Protein AF-A0A3E3E4Q3-F1 (afdb_monomer_lite)

Secondary structure (DSSP, 8-state):
--HHHHHHHHHHHHHHHHHHHHHTTTT--S--SHHHHHHHHHHHHHHHHHHHHHHHHS--------THHHHHTT-

Radius of gyration: 20.21 Å; chains: 1; bounding box: 37×28×60 Å

InterPro domains:
  IPR002559 Transposase IS4-like domain [PF01609] (5-50)
  IPR012337 Ribonuclease H-like superfamily [SSF53098] (5-62)

pLDDT: mean 79.53, std 13.25, range [43.06, 95.44]

Structure (mmCIF, N/CA/C/O backbone):
data_AF-A0A3E3E4Q3-F1
#
_entry.id   AF-A0A3E3E4Q3-F1
#
loop_
_atom_site.group_PDB
_atom_site.id
_atom_site.type_symbol
_atom_site.label_atom_id
_atom_site.label_alt_id
_atom_site.label_comp_id
_atom_site.label_asym_id
_atom_site.label_entity_id
_atom_site.label_seq_id
_atom_site.pdbx_PDB_ins_code
_atom_site.Cartn_x
_atom_site.Cartn_y
_atom_site.Cartn_z
_atom_site.occupancy
_atom_site.B_iso_or_equiv
_atom_site.auth_seq_id
_atom_site.auth_comp_id
_atom_site.auth_asym_id
_atom_site.auth_atom_id
_atom_site.pdbx_PDB_model_num
ATOM 1 N N . MET A 1 1 ? -21.821 14.602 -10.215 1.00 60.38 1 MET A N 1
ATOM 2 C CA . MET A 1 1 ? -21.072 14.182 -9.004 1.00 60.38 1 MET A CA 1
ATOM 3 C C . MET A 1 1 ? -20.441 15.430 -8.388 1.00 60.38 1 MET A C 1
ATOM 5 O O . MET A 1 1 ? -19.906 16.223 -9.145 1.00 60.38 1 MET A O 1
ATOM 9 N N . ASN A 1 2 ? -20.578 15.668 -7.077 1.00 84.38 2 ASN A N 1
ATOM 10 C CA . ASN A 1 2 ? -20.128 16.913 -6.426 1.00 84.38 2 ASN A CA 1
ATOM 11 C C . ASN A 1 2 ? -18.583 17.023 -6.441 1.00 84.38 2 ASN A C 1
ATOM 13 O O . ASN A 1 2 ? -17.902 16.025 -6.192 1.00 84.38 2 ASN A O 1
ATOM 17 N 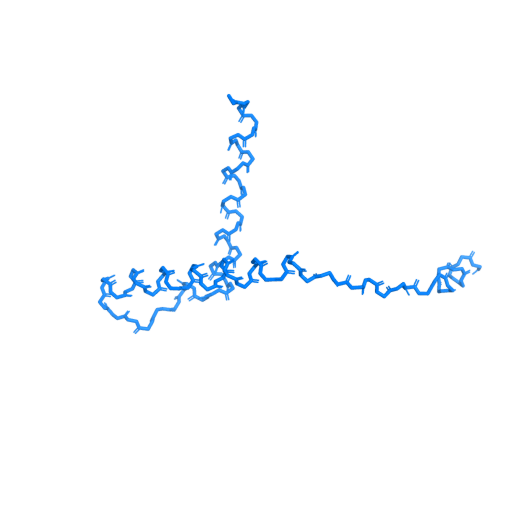N . SER A 1 3 ? -18.037 18.211 -6.716 1.00 82.25 3 SER A N 1
ATOM 18 C CA . SER A 1 3 ? -16.593 18.492 -6.798 1.00 82.25 3 SER A CA 1
ATOM 19 C C . SER A 1 3 ? -15.829 18.089 -5.528 1.00 82.25 3 SER A C 1
ATOM 21 O O . SER A 1 3 ? -14.723 17.553 -5.611 1.00 82.25 3 SER A O 1
ATOM 23 N N . GLN A 1 4 ? -16.450 18.224 -4.354 1.00 85.12 4 GLN A N 1
ATOM 24 C CA . GLN A 1 4 ? -15.856 17.822 -3.072 1.00 85.12 4 GLN A CA 1
ATOM 25 C C . GLN A 1 4 ? -15.639 16.303 -2.955 1.00 85.12 4 GLN A C 1
ATOM 27 O O . GLN A 1 4 ? -14.642 15.861 -2.383 1.00 85.12 4 GLN A O 1
ATOM 32 N N . LYS A 1 5 ? -16.535 15.484 -3.532 1.00 89.00 5 LYS A N 1
ATOM 33 C CA . LYS A 1 5 ? -16.382 14.016 -3.534 1.00 89.00 5 LYS A CA 1
ATOM 34 C C . LYS A 1 5 ? -15.173 13.589 -4.361 1.00 89.00 5 LYS A C 1
ATOM 36 O O . LYS A 1 5 ? -14.409 12.741 -3.916 1.00 89.00 5 LYS A O 1
ATOM 41 N N . ILE A 1 6 ? -14.981 14.203 -5.527 1.00 89.50 6 ILE A N 1
ATOM 42 C CA . ILE A 1 6 ? -13.853 13.900 -6.420 1.00 89.50 6 ILE A CA 1
ATOM 43 C C . ILE A 1 6 ? -12.527 14.250 -5.734 1.00 89.50 6 ILE A C 1
ATOM 45 O O . ILE A 1 6 ? -11.594 13.448 -5.744 1.00 89.50 6 ILE A O 1
ATOM 49 N N . TYR A 1 7 ? -12.462 15.409 -5.071 1.00 91.25 7 TYR A N 1
ATOM 50 C CA . TYR A 1 7 ? -11.273 15.819 -4.327 1.00 91.25 7 TYR A CA 1
ATOM 51 C C . TYR A 1 7 ? -10.944 14.859 -3.176 1.00 91.25 7 TYR A C 1
ATOM 53 O O . TYR A 1 7 ? -9.790 14.458 -3.016 1.00 91.25 7 TYR A O 1
ATOM 61 N N . LYS A 1 8 ? -11.965 14.445 -2.411 1.00 90.25 8 LYS A N 1
ATOM 62 C CA . LYS A 1 8 ? -11.807 13.474 -1.323 1.00 90.25 8 LYS A CA 1
ATOM 63 C C . LYS A 1 8 ? -11.284 12.130 -1.838 1.00 90.25 8 LYS A C 1
ATOM 65 O O . LYS A 1 8 ? -10.291 11.649 -1.309 1.00 90.25 8 LYS A O 1
ATOM 70 N N . MET A 1 9 ? -11.875 11.584 -2.902 1.00 89.19 9 MET A N 1
ATOM 71 C CA . MET A 1 9 ? -11.426 10.319 -3.505 1.00 89.19 9 MET A CA 1
ATOM 72 C C . MET A 1 9 ? -9.974 10.399 -3.999 1.00 89.19 9 MET A C 1
ATOM 74 O O . MET A 1 9 ? -9.199 9.472 -3.787 1.00 89.19 9 MET A O 1
ATOM 78 N N . ARG A 1 10 ? -9.571 11.521 -4.612 1.00 90.69 10 ARG A N 1
ATOM 79 C CA . ARG A 1 10 ? -8.180 11.746 -5.041 1.00 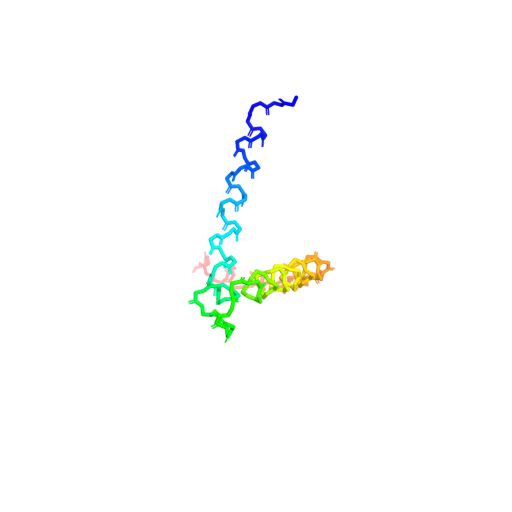90.69 10 ARG A CA 1
ATOM 80 C C . ARG A 1 10 ? -7.210 11.722 -3.854 1.00 90.69 10 ARG A C 1
ATOM 82 O O . ARG A 1 10 ? -6.181 11.058 -3.920 1.00 90.69 10 ARG A O 1
ATOM 89 N N . ARG A 1 11 ? -7.551 12.421 -2.767 1.00 90.88 11 ARG A N 1
ATOM 90 C CA . ARG A 1 11 ? -6.730 12.474 -1.546 1.00 90.88 11 ARG A CA 1
ATOM 91 C C . ARG A 1 11 ? -6.649 11.117 -0.842 1.00 90.88 11 ARG A C 1
ATOM 93 O O . ARG A 1 11 ? -5.597 10.759 -0.316 1.00 90.88 11 ARG A O 1
ATOM 100 N N . GLU A 1 12 ? -7.749 10.370 -0.825 1.00 88.12 12 GLU A N 1
ATOM 101 C CA . GLU A 1 12 ? -7.778 9.004 -0.296 1.00 88.12 12 GLU A CA 1
ATOM 102 C C . GLU A 1 12 ? -6.810 8.111 -1.075 1.00 88.12 12 GLU A C 1
ATOM 104 O O . GLU A 1 12 ? -5.981 7.451 -0.460 1.00 88.12 12 GLU A O 1
ATOM 109 N N . ILE A 1 13 ? -6.812 8.190 -2.410 1.00 84.12 13 ILE A N 1
ATOM 110 C CA . ILE A 1 13 ? -5.864 7.458 -3.260 1.00 84.12 13 ILE A CA 1
ATOM 111 C C . ILE A 1 13 ? -4.404 7.803 -2.913 1.00 84.12 13 ILE A C 1
ATOM 113 O O . ILE A 1 13 ? -3.591 6.897 -2.740 1.00 84.12 13 ILE A O 1
ATOM 117 N N . GLU A 1 14 ? -4.060 9.088 -2.778 1.00 85.44 14 GLU A N 1
ATOM 118 C CA . GLU A 1 14 ? -2.702 9.521 -2.398 1.00 85.44 14 GLU A CA 1
ATOM 119 C C . GLU A 1 14 ? -2.272 8.958 -1.034 1.00 85.44 14 GLU A C 1
ATOM 121 O O . GLU A 1 14 ? -1.145 8.487 -0.879 1.00 85.44 14 GLU A O 1
ATOM 126 N N . THR A 1 15 ? -3.187 8.972 -0.061 1.00 84.81 15 THR A N 1
ATOM 127 C CA . THR A 1 15 ? -2.933 8.488 1.305 1.00 84.81 15 THR A CA 1
ATOM 128 C C . THR A 1 15 ? -2.690 6.982 1.303 1.00 84.81 15 THR A C 1
ATOM 130 O O . THR A 1 15 ? -1.677 6.519 1.829 1.00 84.81 15 THR A O 1
ATOM 133 N N . THR A 1 16 ? -3.558 6.226 0.623 1.00 79.06 16 THR A N 1
ATOM 134 C CA . THR A 1 16 ? -3.422 4.772 0.498 1.00 79.06 16 THR A CA 1
ATOM 135 C C . THR A 1 16 ? -2.129 4.396 -0.223 1.00 79.06 16 THR A C 1
ATOM 137 O O . THR A 1 16 ? -1.444 3.481 0.214 1.00 79.06 16 THR A O 1
ATOM 140 N N . PHE A 1 17 ? -1.722 5.113 -1.280 1.00 74.69 17 PHE A N 1
ATOM 141 C CA . PHE A 1 17 ? -0.431 4.858 -1.936 1.00 74.69 17 PHE A CA 1
ATOM 142 C C . PHE A 1 17 ? 0.775 5.146 -1.031 1.00 74.69 17 PHE A C 1
ATOM 144 O O . PHE A 1 17 ? 1.782 4.439 -1.123 1.00 74.69 17 PHE A O 1
ATOM 151 N N . GLY A 1 18 ? 0.681 6.152 -0.158 1.00 79.50 18 GLY A N 1
ATOM 152 C CA . GLY A 1 18 ? 1.692 6.427 0.860 1.00 79.50 18 GLY A CA 1
ATOM 153 C C . GLY A 1 18 ? 1.862 5.248 1.817 1.00 79.50 18 GLY A C 1
ATOM 154 O O . GLY A 1 18 ? 2.969 4.735 1.964 1.00 79.50 18 GLY A O 1
ATOM 155 N N . GLU A 1 19 ? 0.764 4.766 2.396 1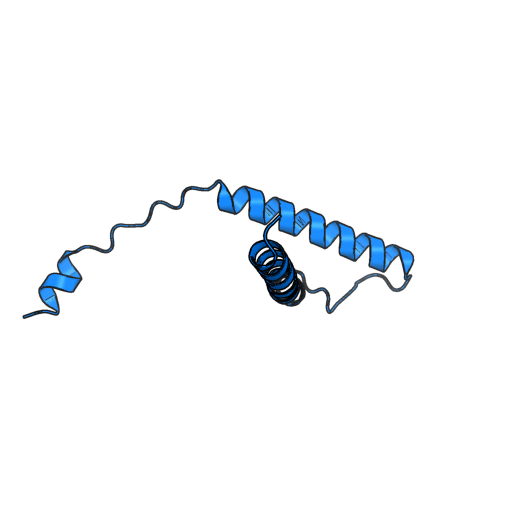.00 76.50 19 GLU A N 1
ATOM 156 C CA . GLU A 1 19 ? 0.748 3.604 3.296 1.00 76.50 19 GLU A CA 1
ATOM 157 C C . GLU A 1 19 ? 1.265 2.340 2.594 1.00 76.50 19 GLU A C 1
ATOM 159 O O . GLU A 1 19 ? 2.147 1.644 3.100 1.00 76.50 19 GLU A O 1
ATOM 164 N N . LEU A 1 20 ? 0.790 2.096 1.373 1.00 75.94 20 LEU A N 1
ATOM 165 C CA . LEU A 1 20 ? 1.156 0.954 0.542 1.00 75.94 20 LEU A CA 1
ATOM 166 C C . LEU A 1 20 ? 2.659 0.892 0.241 1.00 75.94 20 LEU A C 1
ATOM 168 O O . LEU A 1 20 ? 3.263 -0.185 0.281 1.00 75.94 20 LEU A O 1
ATOM 172 N N . LYS A 1 21 ? 3.271 2.044 -0.067 1.00 77.88 21 LYS A N 1
ATOM 173 C CA . LYS A 1 21 ? 4.697 2.141 -0.407 1.00 77.88 21 LYS A CA 1
ATOM 174 C C . LYS A 1 21 ? 5.574 1.552 0.696 1.00 77.88 21 LYS A C 1
ATOM 176 O O . LYS A 1 21 ? 6.534 0.840 0.391 1.00 77.88 21 LYS A O 1
ATOM 181 N N . TYR A 1 22 ? 5.222 1.825 1.951 1.00 75.50 22 TYR A N 1
ATOM 182 C CA . TYR A 1 22 ? 5.953 1.338 3.118 1.00 75.50 22 TYR A CA 1
ATOM 183 C C . TYR A 1 22 ? 5.484 -0.049 3.568 1.00 75.50 22 TYR A C 1
ATOM 185 O O . TYR A 1 22 ? 6.322 -0.876 3.914 1.00 75.50 22 TYR A O 1
ATOM 193 N N . ALA A 1 23 ? 4.183 -0.344 3.493 1.00 71.62 23 ALA A N 1
ATOM 194 C CA . ALA A 1 23 ? 3.625 -1.618 3.945 1.00 71.62 23 ALA A CA 1
ATOM 195 C C . ALA A 1 23 ? 4.039 -2.817 3.074 1.00 71.62 23 ALA A C 1
ATOM 197 O O . ALA A 1 23 ? 4.223 -3.913 3.595 1.00 71.62 23 ALA A O 1
ATOM 198 N N . ILE A 1 24 ? 4.201 -2.629 1.757 1.00 75.00 24 ILE A N 1
ATOM 199 C CA . I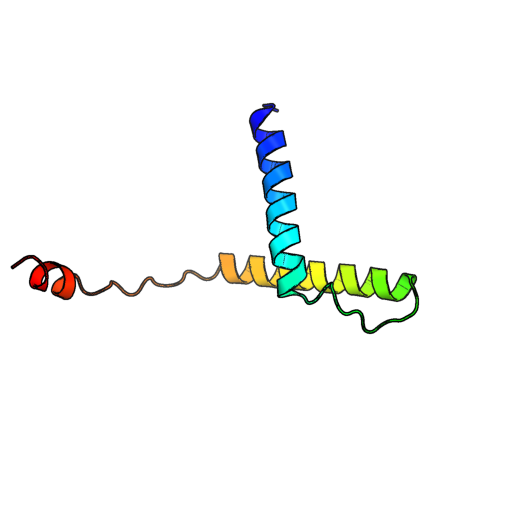LE A 1 24 ? 4.489 -3.732 0.814 1.00 75.00 24 ILE A CA 1
ATOM 200 C C . ILE A 1 24 ? 5.876 -3.617 0.181 1.00 75.00 24 ILE A C 1
ATOM 202 O O . ILE A 1 24 ? 6.163 -4.238 -0.844 1.00 75.00 24 ILE A O 1
ATOM 206 N N . GLY A 1 25 ? 6.749 -2.791 0.757 1.00 73.31 25 GLY A N 1
ATOM 207 C CA . GLY A 1 25 ? 8.144 -2.701 0.337 1.00 73.31 25 GLY A CA 1
ATOM 208 C C . GLY A 1 25 ? 8.326 -2.320 -1.132 1.00 73.31 25 GLY A C 1
ATOM 209 O O . GLY A 1 25 ? 9.260 -2.806 -1.761 1.00 73.31 25 GLY A O 1
ATOM 210 N N . LEU A 1 26 ? 7.472 -1.461 -1.709 1.00 77.62 26 LEU A N 1
ATOM 211 C CA . LEU A 1 26 ? 7.600 -1.003 -3.111 1.00 77.62 26 LEU A CA 1
ATOM 212 C C . LEU A 1 26 ? 8.893 -0.201 -3.383 1.00 77.62 26 LEU A C 1
ATOM 214 O O . LEU A 1 26 ? 9.110 0.277 -4.491 1.00 77.62 26 LEU A O 1
ATOM 218 N N . ASN A 1 27 ? 9.755 -0.057 -2.376 1.00 76.31 27 ASN A N 1
ATOM 219 C CA . ASN A 1 27 ? 11.107 0.479 -2.489 1.00 76.31 27 ASN A CA 1
ATOM 220 C C . ASN A 1 27 ? 12.148 -0.598 -2.857 1.00 76.31 27 ASN A C 1
ATOM 222 O O . ASN A 1 27 ? 13.262 -0.251 -3.240 1.00 76.31 27 ASN A O 1
ATOM 226 N N . THR A 1 28 ? 11.814 -1.887 -2.738 1.00 79.62 28 THR A N 1
ATOM 227 C CA . THR A 1 28 ? 12.719 -3.016 -2.993 1.00 79.62 28 THR A CA 1
ATOM 228 C C . THR A 1 28 ? 12.040 -4.047 -3.897 1.00 79.62 28 THR A C 1
ATOM 230 O O . THR A 1 28 ? 11.144 -4.783 -3.483 1.00 79.62 28 THR A O 1
ATOM 233 N N . PHE A 1 29 ? 12.466 -4.097 -5.161 1.00 86.38 29 PHE A N 1
ATOM 234 C CA . PHE A 1 29 ? 11.999 -5.078 -6.145 1.00 86.38 29 PHE A CA 1
ATOM 235 C C . PHE A 1 29 ? 13.017 -6.202 -6.299 1.00 86.38 29 PHE A C 1
ATOM 237 O O . PHE A 1 29 ? 14.224 -5.949 -6.344 1.00 86.38 29 PHE A O 1
ATOM 244 N N . HIS A 1 30 ? 12.538 -7.440 -6.399 1.00 86.75 30 HIS A N 1
ATOM 245 C CA . HIS A 1 30 ? 13.411 -8.595 -6.612 1.00 86.75 30 HIS A CA 1
ATOM 246 C C . HIS A 1 30 ? 13.799 -8.743 -8.085 1.00 86.75 30 HIS A C 1
ATOM 248 O O . HIS A 1 30 ? 14.898 -9.202 -8.411 1.00 86.75 30 HIS A O 1
ATOM 254 N N . ALA A 1 31 ? 12.907 -8.344 -8.991 1.00 88.69 31 ALA A N 1
ATOM 255 C CA . ALA A 1 31 ? 13.157 -8.441 -10.416 1.00 88.69 31 ALA A CA 1
ATOM 256 C C . ALA A 1 31 ? 14.024 -7.288 -10.949 1.00 88.69 31 ALA A C 1
ATOM 258 O O . ALA A 1 31 ? 13.879 -6.132 -10.565 1.00 88.69 31 ALA A O 1
ATOM 259 N N . ARG A 1 32 ? 14.895 -7.601 -11.919 1.00 89.19 32 ARG A N 1
ATOM 260 C CA . ARG A 1 32 ? 15.694 -6.600 -12.659 1.00 89.19 32 ARG A CA 1
ATOM 261 C C . ARG A 1 32 ? 15.069 -6.192 -13.996 1.00 89.19 32 ARG A C 1
ATOM 263 O O . ARG A 1 32 ? 15.363 -5.120 -14.517 1.00 89.19 32 ARG A O 1
ATOM 270 N N . LYS A 1 33 ? 14.207 -7.039 -14.575 1.00 95.44 33 LYS A N 1
ATOM 271 C CA . LYS A 1 33 ? 13.503 -6.749 -15.835 1.00 95.44 33 LYS A CA 1
ATOM 272 C C . LYS A 1 33 ? 12.275 -5.881 -15.563 1.00 95.44 33 LYS A C 1
ATOM 274 O O . LYS A 1 33 ? 11.471 -6.213 -14.697 1.00 95.44 33 LYS A O 1
ATOM 279 N N . ARG A 1 34 ? 12.085 -4.818 -16.353 1.00 92.62 34 ARG A N 1
ATOM 280 C CA . ARG A 1 34 ? 10.978 -3.854 -16.175 1.00 92.62 34 ARG A CA 1
ATOM 281 C C . ARG A 1 34 ? 9.592 -4.500 -16.197 1.00 92.62 34 ARG A C 1
ATOM 283 O O . ARG A 1 34 ? 8.724 -4.096 -15.437 1.00 92.62 34 ARG A O 1
ATOM 290 N N . GLU A 1 35 ? 9.379 -5.491 -17.055 1.00 94.75 35 GLU A N 1
ATOM 291 C CA . GLU A 1 35 ? 8.094 -6.195 -17.157 1.00 94.75 35 GLU A CA 1
ATOM 292 C C . GLU A 1 35 ? 7.773 -6.987 -15.889 1.00 94.75 35 GLU A C 1
ATOM 294 O O . GLU A 1 35 ? 6.663 -6.908 -15.371 1.00 94.75 35 GLU A O 1
ATOM 299 N N . LEU A 1 36 ? 8.775 -7.672 -15.339 1.00 93.38 36 LEU A N 1
ATOM 300 C CA . LEU A 1 36 ? 8.640 -8.434 -14.101 1.00 93.38 36 LEU A CA 1
ATOM 301 C C . LEU A 1 36 ? 8.442 -7.511 -12.890 1.00 93.38 36 LEU A C 1
ATOM 303 O O . LEU A 1 36 ? 7.646 -7.826 -12.016 1.00 93.38 36 LEU A O 1
ATOM 307 N N . ILE A 1 37 ? 9.080 -6.333 -12.874 1.00 91.38 37 ILE A N 1
ATOM 308 C CA . ILE A 1 37 ? 8.827 -5.307 -11.847 1.00 91.38 37 ILE A CA 1
ATOM 309 C C . ILE A 1 37 ? 7.358 -4.864 -11.883 1.00 91.38 37 ILE A C 1
ATOM 311 O O . ILE A 1 37 ? 6.723 -4.752 -10.838 1.00 91.38 37 ILE A O 1
ATOM 315 N N . LYS A 1 38 ? 6.779 -4.648 -13.074 1.00 91.62 38 LYS A N 1
ATOM 316 C CA . LYS A 1 38 ? 5.348 -4.315 -13.188 1.00 91.62 38 LYS A CA 1
ATOM 317 C C . LYS A 1 38 ? 4.474 -5.432 -12.619 1.00 91.62 38 LYS A C 1
ATOM 319 O O . LYS A 1 38 ? 3.561 -5.146 -11.850 1.00 91.62 38 LYS A O 1
ATOM 324 N N . GLN A 1 39 ? 4.764 -6.687 -12.961 1.00 93.56 39 GLN A N 1
ATOM 325 C CA . GLN A 1 39 ? 4.039 -7.840 -12.418 1.00 93.56 39 GLN A CA 1
ATOM 326 C C . GLN A 1 39 ? 4.140 -7.909 -10.889 1.00 93.56 39 GLN A C 1
ATOM 328 O O . GLN A 1 39 ? 3.133 -8.122 -10.220 1.00 93.56 39 GLN A O 1
ATOM 333 N N . GLU A 1 40 ? 5.326 -7.658 -10.336 1.00 90.94 40 GLU A N 1
ATOM 334 C CA . GLU A 1 40 ? 5.573 -7.625 -8.895 1.00 90.94 40 GLU A CA 1
ATOM 335 C C . GLU A 1 40 ? 4.758 -6.520 -8.200 1.00 90.94 40 GLU A C 1
ATOM 337 O O . GLU A 1 40 ? 4.130 -6.776 -7.172 1.00 90.94 40 GLU A O 1
ATOM 342 N N . ILE A 1 41 ? 4.677 -5.322 -8.792 1.00 89.88 41 ILE A N 1
ATOM 343 C CA . ILE A 1 41 ? 3.824 -4.228 -8.298 1.00 89.88 41 ILE A CA 1
ATOM 344 C C . ILE A 1 41 ? 2.349 -4.651 -8.281 1.00 89.88 41 ILE A C 1
ATOM 346 O O . ILE A 1 41 ? 1.667 -4.458 -7.272 1.00 89.88 41 ILE A O 1
ATOM 350 N N . TYR A 1 42 ? 1.848 -5.248 -9.367 1.00 90.62 42 TYR A N 1
ATOM 351 C CA . TYR A 1 42 ? 0.454 -5.696 -9.440 1.00 90.62 42 TYR A CA 1
ATOM 352 C C . TYR A 1 42 ? 0.147 -6.813 -8.439 1.00 90.62 42 TYR A C 1
ATOM 354 O O . TYR A 1 42 ? -0.880 -6.752 -7.764 1.00 90.62 42 TYR A O 1
ATOM 362 N N . ALA A 1 43 ? 1.037 -7.795 -8.289 1.00 91.12 43 ALA A N 1
ATOM 363 C CA . ALA A 1 43 ? 0.869 -8.877 -7.321 1.00 91.12 43 ALA A CA 1
ATOM 364 C C . ALA A 1 43 ? 0.789 -8.338 -5.884 1.00 91.12 43 ALA A C 1
ATOM 366 O O . ALA A 1 43 ? -0.113 -8.700 -5.126 1.00 91.12 43 ALA A O 1
ATOM 367 N N . ARG A 1 44 ? 1.686 -7.407 -5.536 1.00 88.62 44 ARG A N 1
ATOM 368 C CA . ARG A 1 44 ? 1.715 -6.725 -4.236 1.00 88.62 44 ARG A CA 1
ATOM 369 C C . ARG A 1 44 ? 0.434 -5.922 -3.976 1.00 88.62 44 ARG A C 1
ATOM 371 O O . ARG A 1 44 ? -0.161 -6.058 -2.910 1.00 88.62 44 ARG A O 1
ATOM 378 N N . LEU A 1 45 ? -0.038 -5.157 -4.963 1.00 88.44 45 LEU A N 1
ATOM 379 C CA . LEU A 1 45 ? -1.306 -4.416 -4.888 1.00 88.44 45 LEU A CA 1
ATOM 380 C C . LEU A 1 45 ? -2.512 -5.333 -4.645 1.00 88.44 45 LEU A C 1
ATOM 382 O O . LEU A 1 45 ? -3.348 -5.044 -3.788 1.00 88.44 45 LEU A O 1
ATOM 386 N N . ILE A 1 46 ? -2.605 -6.437 -5.391 1.00 90.50 46 ILE A N 1
ATOM 387 C CA . ILE A 1 46 ? -3.697 -7.409 -5.257 1.00 90.50 46 ILE A CA 1
ATOM 388 C C . ILE A 1 46 ? -3.689 -8.026 -3.857 1.00 90.50 46 ILE A C 1
ATOM 390 O O . ILE A 1 46 ? -4.741 -8.077 -3.218 1.00 90.50 46 ILE A O 1
ATOM 394 N N . LEU A 1 47 ? -2.518 -8.439 -3.362 1.00 88.81 47 LEU A N 1
ATOM 395 C CA . LEU A 1 47 ? -2.377 -9.037 -2.036 1.00 88.81 47 LEU A CA 1
ATOM 396 C C . LEU A 1 47 ? -2.840 -8.084 -0.931 1.00 88.81 47 LEU A C 1
ATOM 398 O O . LEU A 1 47 ? -3.613 -8.481 -0.064 1.00 88.81 47 LEU A O 1
ATOM 402 N N . HIS A 1 48 ? -2.422 -6.821 -0.974 1.00 85.81 48 HIS A N 1
ATOM 403 C CA . HIS A 1 48 ? -2.844 -5.849 0.032 1.00 85.81 48 HIS A CA 1
ATOM 404 C C . HIS A 1 48 ? -4.337 -5.557 -0.027 1.00 85.81 48 HIS A C 1
ATOM 406 O O . HIS A 1 48 ? -4.999 -5.619 1.003 1.00 85.81 48 HIS A O 1
ATOM 412 N N . ASN A 1 49 ? -4.896 -5.343 -1.221 1.00 86.50 49 ASN A N 1
ATOM 413 C CA . ASN A 1 49 ? -6.340 -5.160 -1.374 1.00 86.50 49 ASN A CA 1
ATOM 414 C C . ASN A 1 49 ? -7.129 -6.372 -0.853 1.00 86.50 49 ASN A C 1
ATOM 416 O O . ASN A 1 49 ? -8.216 -6.217 -0.293 1.00 86.50 49 ASN A O 1
ATOM 420 N N . PHE A 1 50 ? -6.593 -7.580 -1.030 1.00 89.31 50 PHE A N 1
ATOM 421 C CA . PHE A 1 50 ? -7.180 -8.805 -0.504 1.00 89.31 50 PHE A CA 1
ATOM 422 C C . PHE A 1 50 ? -7.129 -8.854 1.029 1.00 89.31 50 PHE A C 1
ATOM 424 O O . PHE A 1 50 ? -8.176 -9.023 1.659 1.00 89.31 50 PHE A O 1
ATOM 431 N N . CYS A 1 51 ? -5.958 -8.631 1.631 1.00 86.69 51 CYS A N 1
ATOM 432 C CA . CYS 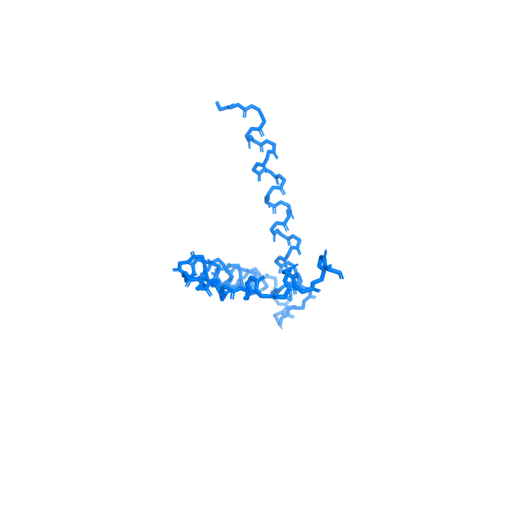A 1 51 ? -5.789 -8.584 3.085 1.00 86.69 51 CYS A CA 1
ATOM 433 C C . CYS A 1 51 ? -6.667 -7.502 3.728 1.00 86.69 51 CYS A C 1
ATOM 435 O O . CYS A 1 51 ? -7.396 -7.792 4.671 1.00 86.69 51 CYS A O 1
ATOM 437 N N . GLU A 1 52 ? -6.682 -6.289 3.172 1.00 84.50 52 GLU A N 1
ATOM 438 C CA . GLU A 1 52 ? -7.525 -5.177 3.629 1.00 84.50 52 GLU A CA 1
ATOM 439 C C . GLU A 1 52 ? -9.014 -5.530 3.610 1.00 84.50 52 GLU A C 1
ATOM 441 O O . GLU A 1 52 ? -9.754 -5.239 4.552 1.00 84.50 52 GLU A O 1
ATOM 446 N N . ARG A 1 53 ? -9.481 -6.202 2.550 1.00 89.12 53 ARG A N 1
ATOM 447 C CA . ARG A 1 53 ? -10.874 -6.666 2.468 1.00 89.12 53 ARG A CA 1
ATOM 448 C C . ARG A 1 53 ? -11.203 -7.713 3.526 1.00 89.12 53 ARG A C 1
ATOM 450 O O . ARG A 1 53 ? -12.341 -7.729 3.992 1.00 89.12 53 ARG A O 1
ATOM 457 N N . ILE A 1 54 ? -10.261 -8.590 3.868 1.00 90.38 54 ILE A N 1
ATOM 458 C CA . ILE A 1 54 ? -10.444 -9.582 4.934 1.00 90.38 54 ILE A CA 1
ATOM 459 C C . ILE A 1 54 ? -10.482 -8.883 6.2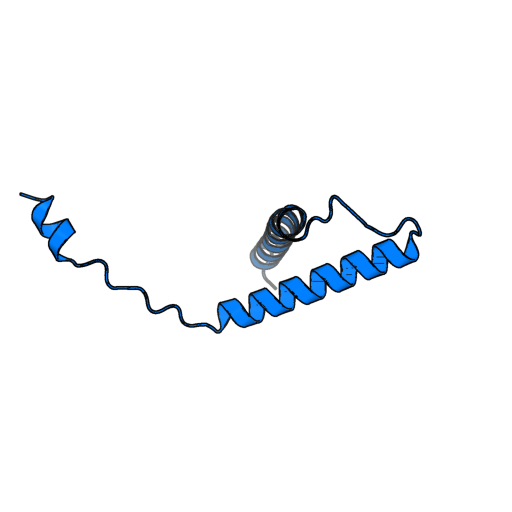92 1.00 90.38 54 ILE A C 1
ATOM 461 O O . ILE A 1 54 ? -11.446 -9.070 7.028 1.00 90.38 54 ILE A O 1
ATOM 465 N N . ILE A 1 55 ? -9.499 -8.032 6.592 1.00 87.50 55 ILE A N 1
ATOM 466 C CA . ILE A 1 55 ? -9.395 -7.301 7.864 1.00 87.50 55 ILE A CA 1
ATOM 467 C C . ILE A 1 55 ? -10.664 -6.487 8.129 1.00 87.50 55 ILE A C 1
ATOM 469 O O . ILE A 1 55 ? -11.217 -6.561 9.221 1.00 87.50 55 ILE A O 1
ATOM 473 N N . LYS A 1 56 ? -11.196 -5.788 7.118 1.00 85.44 56 LYS A N 1
ATOM 474 C CA . LYS A 1 56 ? -12.442 -5.008 7.247 1.00 85.44 56 LYS A CA 1
ATOM 475 C C . LYS A 1 56 ? -13.678 -5.843 7.585 1.00 85.44 56 LYS A C 1
ATOM 477 O O . LYS A 1 56 ? -14.641 -5.293 8.107 1.00 85.44 56 LYS A O 1
ATOM 482 N N . LYS A 1 57 ? -13.682 -7.136 7.252 1.00 87.75 57 LYS A N 1
ATOM 483 C CA . LYS A 1 57 ? -14.783 -8.056 7.579 1.00 87.75 57 LYS A CA 1
ATOM 484 C C . LYS A 1 57 ? -14.651 -8.674 8.965 1.00 87.75 57 LYS A C 1
ATOM 486 O O . LYS A 1 57 ? -15.620 -9.241 9.458 1.00 87.75 57 LYS A O 1
ATOM 491 N N . ILE A 1 58 ? -13.467 -8.616 9.565 1.00 88.56 58 ILE A N 1
ATOM 492 C CA . ILE A 1 58 ? -13.244 -9.146 10.903 1.00 88.56 58 ILE A CA 1
ATOM 493 C C . ILE A 1 58 ? -13.775 -8.108 11.893 1.00 88.56 58 ILE A C 1
ATOM 495 O O . ILE A 1 58 ? -13.189 -7.043 12.079 1.00 88.56 58 ILE A O 1
ATOM 499 N N . GLU A 1 59 ? -14.899 -8.417 12.536 1.00 76.25 59 GLU A N 1
ATOM 500 C CA . GLU A 1 59 ? -15.395 -7.634 13.663 1.00 76.25 59 GLU A CA 1
ATOM 501 C C . GLU A 1 59 ? -14.469 -7.851 14.862 1.00 76.25 59 GLU A C 1
ATOM 503 O O . GLU A 1 59 ? -14.530 -8.863 15.564 1.00 76.25 59 GLU A O 1
ATOM 508 N N . ILE A 1 60 ? -13.571 -6.897 15.097 1.00 76.19 60 ILE A N 1
ATOM 509 C CA . ILE A 1 60 ? -12.747 -6.893 16.302 1.00 76.19 60 ILE A CA 1
ATOM 510 C C . ILE A 1 60 ? -13.677 -6.575 17.470 1.00 76.19 60 ILE A C 1
ATOM 512 O O . ILE A 1 60 ? -14.138 -5.439 17.616 1.00 76.19 60 ILE A O 1
ATOM 516 N N . GLN A 1 61 ? -13.946 -7.571 18.317 1.00 70.81 61 GLN A N 1
ATOM 517 C CA . GLN A 1 61 ? -14.613 -7.338 19.592 1.00 70.81 61 GLN A CA 1
ATOM 518 C C . GLN A 1 61 ? -13.757 -6.351 20.388 1.00 70.81 61 GLN A C 1
ATOM 520 O O . GLN A 1 61 ? -12.688 -6.697 20.894 1.00 70.81 61 GLN A O 1
ATOM 525 N N . LYS A 1 62 ? -14.206 -5.094 20.476 1.00 62.16 62 LYS A N 1
ATOM 526 C CA . LYS A 1 62 ? -13.584 -4.116 21.365 1.00 62.16 62 LYS A CA 1
ATOM 527 C C . LYS A 1 62 ? -13.728 -4.662 22.778 1.00 62.16 62 LYS A C 1
ATOM 529 O O . LYS A 1 62 ? -14.832 -4.693 23.321 1.00 62.16 62 LYS A O 1
ATOM 534 N N . LYS A 1 63 ? -12.613 -5.109 23.361 1.00 61.59 63 LYS A N 1
ATOM 535 C CA . LYS A 1 63 ? -12.529 -5.399 24.791 1.00 61.59 63 LYS A CA 1
ATOM 536 C C . LYS A 1 63 ? -13.045 -4.139 25.485 1.00 61.59 63 LYS A C 1
ATOM 538 O O . LYS A 1 63 ? -12.478 -3.069 25.276 1.00 61.59 63 LYS A O 1
ATOM 543 N N . LYS A 1 64 ? -14.168 -4.236 26.205 1.00 58.94 64 LYS A N 1
ATOM 544 C CA . LYS A 1 64 ? -14.647 -3.137 27.046 1.00 58.94 64 LYS A CA 1
ATOM 545 C C . LYS A 1 64 ? -13.497 -2.828 27.997 1.00 58.94 64 LYS A C 1
ATOM 547 O O . LYS A 1 64 ? -13.213 -3.632 28.880 1.00 58.94 64 LYS A O 1
ATOM 552 N N . GLU A 1 65 ? -12.780 -1.733 27.764 1.00 59.19 65 GLU A N 1
ATOM 553 C CA . GLU A 1 65 ? -11.885 -1.193 28.776 1.00 59.19 65 GLU A CA 1
ATOM 554 C C . GLU A 1 65 ? -12.746 -0.999 30.016 1.00 59.19 65 GLU A C 1
ATOM 556 O O . GLU A 1 65 ? -13.760 -0.299 29.969 1.00 59.19 65 GLU A O 1
ATOM 561 N N . ASN A 1 66 ? -12.413 -1.737 31.073 1.00 54.88 66 ASN A N 1
ATOM 562 C CA . ASN A 1 66 ? -13.174 -1.756 32.306 1.00 54.88 66 ASN A CA 1
ATOM 563 C C . ASN A 1 66 ? -13.381 -0.312 32.769 1.00 54.88 66 ASN A C 1
ATOM 565 O O . ASN A 1 66 ? -12.434 0.359 33.179 1.00 54.88 66 ASN A O 1
ATOM 569 N N . THR A 1 67 ? -14.638 0.136 32.730 1.00 54.31 67 THR A N 1
ATOM 570 C CA . THR A 1 67 ? -15.137 1.417 33.252 1.00 54.31 67 THR A CA 1
ATOM 571 C C . THR A 1 67 ? -14.623 1.713 34.670 1.00 54.31 67 THR A C 1
ATOM 573 O O . THR A 1 67 ? -14.510 2.871 35.048 1.00 54.31 67 THR A O 1
ATOM 576 N N . ILE A 1 68 ? -14.204 0.672 35.395 1.00 57.91 68 ILE A N 1
ATOM 577 C CA . ILE A 1 68 ? -13.574 0.701 36.717 1.00 57.91 68 ILE A CA 1
ATOM 578 C C . ILE A 1 68 ? -12.332 1.615 36.773 1.00 57.91 68 ILE A C 1
ATOM 580 O O . ILE A 1 68 ? -12.161 2.329 37.752 1.00 57.91 68 ILE A O 1
ATOM 584 N N . ILE A 1 69 ? -11.471 1.657 35.746 1.00 58.09 69 ILE A N 1
ATOM 585 C CA . ILE A 1 69 ? -10.231 2.462 35.829 1.00 58.09 69 ILE A CA 1
ATOM 586 C C . ILE A 1 69 ? -10.522 3.964 35.668 1.00 58.09 69 ILE A C 1
ATOM 588 O O . ILE A 1 69 ? -9.859 4.785 36.292 1.00 58.09 69 ILE A O 1
ATOM 592 N N . LYS A 1 70 ? -11.547 4.342 34.889 1.00 54.84 70 LYS A N 1
ATOM 593 C CA . LYS A 1 70 ? -11.933 5.757 34.744 1.00 54.84 70 LYS A CA 1
ATOM 594 C C . LYS A 1 70 ? -12.627 6.307 35.988 1.00 54.84 70 LYS A C 1
ATOM 596 O O . LYS A 1 70 ? -12.419 7.472 36.289 1.00 54.84 70 LYS A O 1
ATOM 601 N N . SER A 1 71 ? -13.377 5.480 36.722 1.00 52.94 71 SER A N 1
ATOM 602 C CA . SER A 1 71 ? -13.952 5.889 38.010 1.00 52.94 71 SER A CA 1
ATOM 603 C C . SER A 1 71 ? -12.902 6.042 39.113 1.00 52.94 71 SER A C 1
ATOM 605 O O . SER A 1 71 ? -13.072 6.894 39.962 1.00 52.94 71 SER A O 1
ATOM 607 N N . ILE A 1 72 ? -11.803 5.274 39.082 1.00 57.88 72 ILE A N 1
ATOM 608 C CA . ILE A 1 72 ? -10.732 5.364 40.099 1.00 57.88 72 ILE A CA 1
ATOM 609 C C . ILE A 1 72 ? -9.815 6.584 39.878 1.00 57.88 72 ILE A C 1
ATOM 611 O O . ILE A 1 72 ? -9.183 7.053 40.812 1.00 57.88 72 ILE A O 1
ATOM 615 N N . LEU A 1 73 ? -9.724 7.106 38.651 1.00 54.66 73 LEU A N 1
ATOM 616 C CA . LEU A 1 73 ? -8.876 8.264 38.317 1.00 54.66 73 LEU A CA 1
ATOM 617 C C . LEU A 1 73 ? -9.619 9.613 38.379 1.00 54.66 73 LEU A C 1
ATOM 619 O O . LEU A 1 73 ? -9.069 10.626 37.949 1.00 54.66 73 LEU A O 1
ATOM 623 N N . GLN A 1 74 ? -10.867 9.619 38.856 1.00 48.94 74 GLN A N 1
ATOM 624 C CA . GLN A 1 74 ? -11.675 10.827 39.069 1.00 48.94 74 GLN A CA 1
ATOM 625 C C . GLN A 1 74 ? -11.931 11.145 40.552 1.00 48.94 74 GLN A C 1
ATOM 627 O O . GLN A 1 74 ? -12.608 12.138 40.815 1.00 48.94 74 GLN A O 1
ATOM 632 N N . ASP A 1 75 ? -11.350 10.368 41.473 1.00 43.06 75 ASP A N 1
ATOM 633 C CA . ASP A 1 75 ? -11.338 10.626 42.920 1.00 43.06 75 ASP A CA 1
ATOM 634 C C . ASP A 1 75 ? -10.000 11.238 43.375 1.00 43.06 75 ASP A C 1
ATOM 636 O O . ASP A 1 75 ? -8.934 10.758 42.916 1.00 43.06 75 ASP A O 1
#

Sequence (75 aa):
MNSQKIYKMRREIETTFGELKYAIGLNTFHARKRELIKQEIYARLILHNFCERIIKKIEIQKKKENTIIKSILQD

Organism: NCBI:txid1547

Foldseek 3Di:
DDPVVVVVVVVVVVVVVVVLCVVQVLVDDPDPDPVVNVVSVVVSVVVVVVVVVVVVPDDDPPPPPPPVVVVVVVD